Protein AF-A0AAV3NIG7-F1 (afdb_monomer)

Structure (mmCIF, N/CA/C/O backbone):
data_AF-A0AAV3NIG7-F1
#
_entry.id   AF-A0AAV3NIG7-F1
#
loop_
_atom_site.group_PDB
_atom_site.id
_atom_site.type_symbol
_atom_site.label_atom_id
_atom_site.label_alt_id
_atom_site.label_comp_id
_atom_site.label_asym_id
_atom_site.label_entity_id
_atom_site.label_seq_id
_atom_site.pdbx_PDB_ins_code
_atom_site.Cartn_x
_atom_site.Cartn_y
_atom_site.Cartn_z
_atom_site.occupancy
_atom_site.B_iso_or_equiv
_atom_site.auth_seq_id
_atom_site.auth_comp_id
_atom_site.auth_asym_id
_atom_site.auth_atom_id
_atom_site.pdbx_PDB_model_num
ATOM 1 N N . MET A 1 1 ? 5.391 0.335 3.411 1.00 78.56 1 MET A N 1
ATOM 2 C CA . MET A 1 1 ? 4.637 1.460 4.031 1.00 78.56 1 MET A CA 1
ATOM 3 C C . MET A 1 1 ? 3.373 0.903 4.688 1.00 78.56 1 MET A C 1
ATOM 5 O O . MET A 1 1 ? 2.935 -0.165 4.273 1.00 78.56 1 MET A O 1
ATOM 9 N N . ALA A 1 2 ? 2.786 1.570 5.689 1.00 78.69 2 ALA A N 1
ATOM 10 C CA . ALA A 1 2 ? 1.430 1.262 6.154 1.00 78.69 2 ALA A CA 1
ATOM 11 C C . ALA A 1 2 ? 0.526 2.506 6.143 1.00 78.69 2 ALA A C 1
ATOM 13 O O . ALA A 1 2 ? 0.946 3.600 6.513 1.00 78.69 2 ALA A O 1
ATOM 14 N N . LEU A 1 3 ? -0.720 2.303 5.738 1.00 84.44 3 LEU A N 1
ATOM 15 C CA . LEU A 1 3 ? -1.814 3.264 5.690 1.00 84.44 3 LEU A CA 1
ATOM 16 C C . LEU A 1 3 ? -2.900 2.797 6.660 1.00 84.44 3 LEU A C 1
ATOM 18 O O . LEU A 1 3 ? -3.219 1.615 6.688 1.00 84.44 3 LEU A O 1
ATOM 22 N N . TYR A 1 4 ? -3.484 3.689 7.447 1.00 82.50 4 TYR A N 1
ATOM 23 C CA . TYR A 1 4 ? -4.641 3.370 8.282 1.00 82.50 4 TYR A CA 1
ATOM 24 C C . TYR A 1 4 ? -5.870 4.053 7.701 1.00 82.50 4 TYR A C 1
ATOM 26 O O . TYR A 1 4 ? -5.829 5.259 7.483 1.00 82.50 4 TYR A O 1
ATOM 34 N N . LEU A 1 5 ? -6.935 3.292 7.457 1.00 81.19 5 LEU A N 1
ATOM 35 C CA . LEU A 1 5 ? -8.200 3.760 6.888 1.00 81.19 5 LEU A CA 1
ATOM 36 C C . LEU A 1 5 ? -9.322 3.563 7.902 1.00 81.19 5 LEU A C 1
ATOM 38 O O . LEU A 1 5 ? -9.495 2.451 8.400 1.00 81.19 5 LEU A O 1
ATOM 42 N N . ARG A 1 6 ? -10.121 4.589 8.188 1.00 81.06 6 ARG A N 1
ATOM 43 C CA . ARG A 1 6 ? -11.283 4.420 9.068 1.00 81.06 6 ARG A CA 1
ATOM 44 C C . ARG A 1 6 ? -12.396 3.613 8.392 1.00 81.06 6 ARG A C 1
ATOM 46 O O . ARG A 1 6 ? -12.872 3.974 7.318 1.00 81.06 6 ARG A O 1
ATOM 53 N N . THR A 1 7 ? -12.850 2.542 9.034 1.00 68.31 7 THR A N 1
ATOM 54 C CA . THR A 1 7 ? -13.960 1.705 8.573 1.00 68.31 7 THR A CA 1
ATOM 55 C C . THR A 1 7 ? -15.296 2.316 9.021 1.00 68.31 7 THR A C 1
ATOM 57 O O . THR A 1 7 ? -15.489 2.671 10.181 1.00 68.31 7 THR A O 1
ATOM 60 N N . GLY A 1 8 ? -16.229 2.508 8.080 1.00 57.59 8 GLY A N 1
ATOM 61 C CA . GLY A 1 8 ? -17.587 3.001 8.372 1.00 57.59 8 GLY A CA 1
ATOM 62 C C . GLY A 1 8 ? -17.781 4.527 8.420 1.00 57.59 8 GLY A C 1
ATOM 63 O O . GLY A 1 8 ? -18.841 4.989 8.843 1.00 57.59 8 GLY A O 1
ATOM 64 N N . GLY A 1 9 ? -16.805 5.330 7.982 1.00 46.62 9 GLY A N 1
ATOM 65 C CA . GLY A 1 9 ? -16.962 6.786 7.877 1.00 46.62 9 GLY A CA 1
ATOM 66 C C . GLY A 1 9 ? -17.765 7.213 6.641 1.00 46.62 9 GLY A C 1
ATOM 67 O O . GLY A 1 9 ? -17.430 6.832 5.523 1.00 46.62 9 GLY A O 1
ATOM 68 N N . LYS A 1 10 ? -18.792 8.059 6.813 1.00 39.62 10 LYS A N 1
ATOM 69 C CA . LYS A 1 10 ? -19.298 8.896 5.709 1.00 39.62 10 LYS A CA 1
ATOM 70 C C . LYS A 1 10 ? -18.158 9.818 5.266 1.00 39.62 10 LYS A C 1
ATOM 72 O O . LYS A 1 10 ? -17.536 10.431 6.133 1.00 39.62 10 LYS A O 1
ATOM 77 N N . VAL A 1 11 ? -17.908 9.934 3.958 1.00 41.44 11 VAL A N 1
ATOM 78 C CA . VAL A 1 11 ? -16.972 10.919 3.382 1.00 41.44 11 VAL A CA 1
ATOM 79 C C . VAL A 1 11 ? -17.424 12.308 3.839 1.00 41.44 11 VAL A C 1
ATOM 81 O O . VAL A 1 11 ? -18.422 12.843 3.360 1.00 41.44 11 VAL A O 1
ATOM 84 N N . GLY A 1 12 ? -16.772 12.840 4.868 1.00 40.59 12 GLY A N 1
ATOM 85 C CA . GLY A 1 12 ? -17.138 14.107 5.482 1.00 40.59 12 GLY A CA 1
ATOM 86 C C . GLY A 1 12 ? -16.403 15.240 4.789 1.00 40.59 12 GLY A C 1
ATOM 87 O O . GLY A 1 12 ? -15.179 15.296 4.848 1.00 40.59 12 GLY A O 1
ATOM 88 N N . SER A 1 13 ? -17.136 16.172 4.178 1.00 34.47 13 SER A N 1
ATOM 89 C CA . SER A 1 13 ? -16.576 17.434 3.694 1.00 34.47 13 SER A CA 1
ATOM 90 C C . SER A 1 13 ? -16.046 18.243 4.885 1.00 34.47 13 SER A C 1
ATOM 92 O O . SER A 1 13 ? -16.818 18.897 5.591 1.00 34.47 13 SER A O 1
ATOM 94 N N . LYS A 1 14 ? -14.742 18.207 5.153 1.00 36.12 14 LYS A N 1
ATOM 95 C CA . LYS A 1 14 ? -14.119 19.159 6.077 1.00 36.12 14 LYS A CA 1
ATOM 96 C C . LYS A 1 14 ? -12.976 19.881 5.382 1.00 36.12 14 LYS A C 1
ATOM 98 O O . LYS A 1 14 ? -11.889 19.349 5.215 1.00 36.12 14 LYS A O 1
ATOM 103 N N . SER A 1 15 ? -13.259 21.128 5.010 1.00 35.91 15 SER A N 1
ATOM 104 C CA . SER A 1 15 ? -12.257 22.142 4.696 1.00 35.91 15 SER A CA 1
ATOM 105 C C . SER A 1 15 ? -11.500 22.476 5.981 1.00 35.91 15 SER A C 1
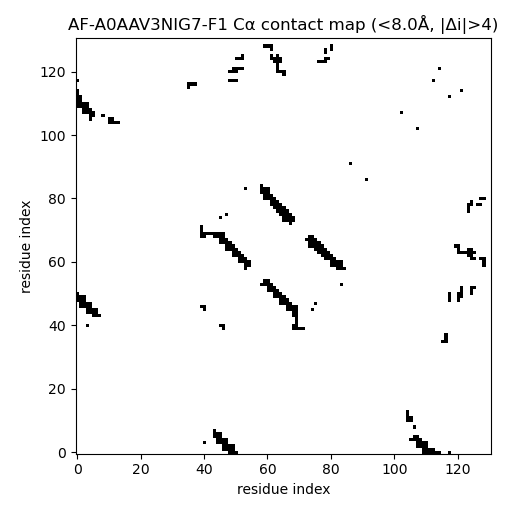ATOM 107 O O . SER A 1 15 ? -12.055 23.106 6.880 1.00 35.91 15 SER A O 1
ATOM 109 N N . GLY A 1 16 ? -10.255 22.022 6.085 1.00 32.62 16 GLY A N 1
ATOM 110 C CA . GLY A 1 16 ? -9.339 22.371 7.164 1.00 32.62 16 GLY A CA 1
ATOM 111 C C . GLY A 1 16 ? -7.962 22.668 6.588 1.00 32.62 16 GLY A C 1
ATOM 112 O O . GLY A 1 16 ? -7.398 21.850 5.864 1.00 32.62 16 GLY A O 1
ATOM 113 N N . THR A 1 17 ? -7.433 23.851 6.887 1.00 28.84 17 THR A N 1
ATOM 114 C CA . THR A 1 17 ? -6.069 24.257 6.542 1.00 28.84 17 THR A CA 1
ATOM 115 C C . THR A 1 17 ? -5.089 23.392 7.334 1.00 28.84 17 THR A C 1
ATOM 117 O O . THR A 1 17 ? -5.025 23.504 8.556 1.00 28.84 17 THR A O 1
ATOM 120 N N . LEU A 1 18 ? -4.346 22.511 6.659 1.00 34.28 18 LEU A N 1
ATOM 121 C CA . LEU A 1 18 ? -3.261 21.753 7.282 1.00 34.28 18 LEU A CA 1
ATOM 122 C C . LEU A 1 18 ? -1.967 22.571 7.194 1.00 34.28 18 LEU A C 1
ATOM 124 O O . LEU A 1 18 ? -1.551 22.953 6.099 1.00 34.28 18 LEU A O 1
ATOM 128 N N . GLY A 1 19 ? -1.339 22.832 8.340 1.00 25.83 19 GLY A N 1
ATOM 129 C CA . GLY A 1 19 ? 0.034 23.326 8.389 1.00 25.83 19 GLY A CA 1
ATOM 130 C C . GLY A 1 19 ? 0.987 22.313 7.752 1.00 25.83 19 GLY A C 1
ATOM 131 O O . GLY A 1 19 ? 0.800 21.104 7.905 1.00 25.83 19 GLY A O 1
ATOM 132 N N . LEU A 1 20 ? 1.989 22.810 7.021 1.00 25.02 20 LEU A N 1
ATOM 133 C CA . LEU A 1 20 ? 3.122 22.002 6.578 1.00 25.02 20 LEU A CA 1
ATOM 134 C C . LEU A 1 20 ? 3.761 21.339 7.805 1.00 25.02 20 LEU A C 1
ATOM 136 O O . LEU A 1 20 ? 4.189 22.033 8.723 1.00 25.02 20 LEU A O 1
ATOM 140 N N . VAL A 1 21 ? 3.832 20.010 7.809 1.00 33.72 21 VAL A N 1
ATOM 141 C CA . VAL A 1 21 ? 4.690 19.281 8.744 1.00 33.72 21 VAL A CA 1
ATOM 142 C C . VAL A 1 21 ? 6.086 19.270 8.131 1.00 33.72 21 VAL A C 1
ATOM 144 O O . VAL A 1 21 ? 6.285 18.708 7.052 1.00 33.72 21 VAL A O 1
ATOM 147 N N . ASP A 1 22 ? 7.024 19.942 8.792 1.00 28.34 22 ASP A N 1
ATOM 148 C CA . ASP A 1 22 ? 8.445 19.897 8.465 1.00 28.34 22 ASP A CA 1
ATOM 149 C C . ASP A 1 22 ? 8.962 18.465 8.694 1.00 28.34 22 ASP A C 1
ATOM 151 O O . ASP A 1 22 ? 8.802 17.882 9.766 1.00 28.34 22 ASP A O 1
ATOM 155 N N . LEU A 1 23 ? 9.536 17.858 7.654 1.00 36.75 23 LEU A N 1
ATOM 156 C CA . LEU A 1 23 ? 10.009 16.4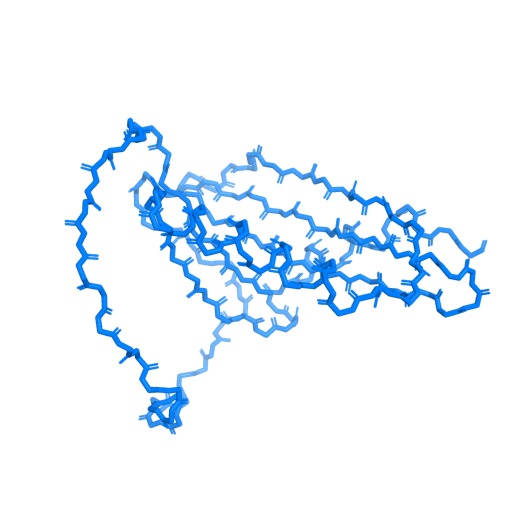69 7.666 1.00 36.75 23 LEU A CA 1
ATOM 157 C C . LEU A 1 23 ? 11.336 16.294 8.434 1.00 36.75 23 LEU A C 1
ATOM 159 O O . LEU A 1 23 ? 11.862 15.181 8.488 1.00 36.75 23 LEU A O 1
ATOM 163 N N . THR A 1 24 ? 11.881 17.357 9.034 1.00 31.02 24 THR A N 1
ATOM 164 C CA . THR A 1 24 ? 13.132 17.309 9.811 1.00 31.02 24 THR A CA 1
ATOM 165 C C . THR A 1 24 ? 12.974 16.817 11.258 1.00 31.02 24 THR A C 1
ATOM 167 O O . THR A 1 24 ? 13.955 16.357 11.842 1.00 31.02 24 THR A O 1
ATOM 170 N N . ASP A 1 25 ? 11.755 16.749 11.805 1.00 32.66 25 ASP A N 1
ATOM 171 C CA . ASP A 1 25 ? 11.504 16.253 13.175 1.00 32.66 25 ASP A CA 1
ATOM 172 C C . ASP A 1 25 ? 11.532 14.714 13.312 1.00 32.66 25 ASP A C 1
ATOM 174 O O . ASP A 1 25 ? 11.447 14.160 14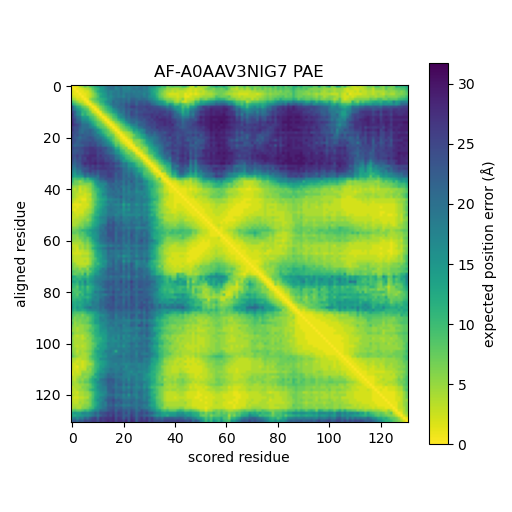.412 1.00 32.66 25 ASP A O 1
ATOM 178 N N . ALA A 1 26 ? 11.709 13.980 12.208 1.00 39.91 26 ALA A N 1
ATOM 179 C CA . ALA A 1 26 ? 11.703 12.514 12.198 1.00 39.91 26 ALA A CA 1
ATOM 180 C C . ALA A 1 26 ? 12.936 11.858 12.866 1.00 39.91 26 ALA A C 1
ATOM 182 O O . ALA A 1 26 ? 13.010 10.629 12.929 1.00 39.91 26 ALA A O 1
ATOM 183 N N . GLN A 1 27 ? 13.907 12.634 13.364 1.00 33.47 27 GLN A N 1
ATOM 184 C CA . GLN A 1 27 ? 15.173 12.113 13.905 1.00 33.47 27 GLN A CA 1
ATOM 185 C C . GLN A 1 27 ? 15.290 12.103 15.441 1.00 33.47 27 GLN A C 1
ATOM 187 O O . GLN A 1 27 ? 16.281 11.581 15.951 1.00 33.47 27 GLN A O 1
ATOM 192 N N . ALA A 1 28 ? 14.303 12.59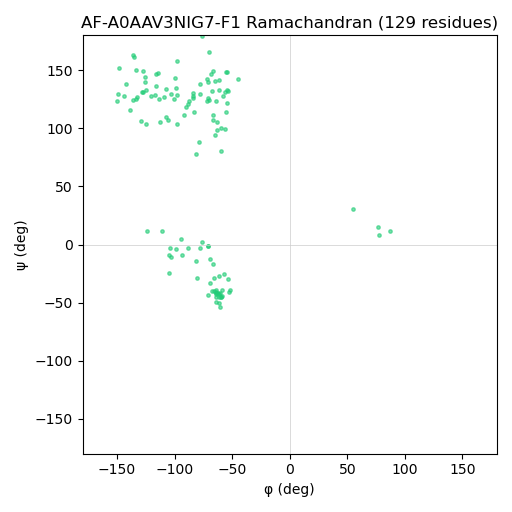6 16.198 1.00 33.81 28 ALA A N 1
ATOM 193 C CA . ALA A 1 28 ? 14.426 12.742 17.660 1.00 33.81 28 ALA A CA 1
ATOM 194 C C . ALA A 1 28 ? 13.546 11.804 18.511 1.00 33.81 28 ALA A C 1
ATOM 196 O O . ALA A 1 28 ? 13.463 11.979 19.727 1.00 33.81 28 ALA A O 1
ATOM 197 N N . VAL A 1 29 ? 12.912 10.783 17.929 1.00 41.62 29 VAL A N 1
ATOM 198 C CA . VAL A 1 29 ? 12.201 9.769 18.725 1.00 41.62 29 VAL A CA 1
ATOM 199 C C . VAL A 1 29 ? 13.173 8.632 19.021 1.00 41.62 29 VAL A C 1
ATOM 201 O O . VAL A 1 29 ? 13.615 7.931 18.110 1.00 41.62 29 VAL A O 1
ATOM 204 N N . GLY A 1 30 ? 13.554 8.496 20.296 1.00 35.56 30 GLY A N 1
ATOM 205 C CA . GLY A 1 30 ? 14.465 7.461 20.780 1.00 35.56 30 GLY A CA 1
ATOM 206 C C . GLY A 1 30 ? 14.126 6.090 20.196 1.00 35.56 30 GLY A C 1
ATOM 207 O O . GLY A 1 30 ? 12.956 5.773 19.996 1.00 35.56 30 GLY A O 1
ATOM 208 N N . ARG A 1 31 ? 15.161 5.296 19.889 1.00 38.09 31 ARG A N 1
ATOM 209 C CA . ARG A 1 31 ? 15.046 3.938 19.337 1.00 38.09 31 ARG A CA 1
ATOM 210 C C . ARG A 1 31 ? 14.261 3.033 20.294 1.00 38.09 31 ARG A C 1
ATOM 212 O O . ARG A 1 31 ? 14.845 2.234 21.021 1.00 38.09 31 ARG A O 1
ATOM 219 N N . GLU A 1 32 ? 12.936 3.119 20.271 1.00 40.75 32 GLU A N 1
ATOM 220 C CA . GLU A 1 32 ? 12.103 1.982 20.615 1.00 40.75 32 GLU A CA 1
ATOM 221 C C . GLU A 1 32 ? 12.489 0.863 19.654 1.00 40.75 32 GLU A C 1
ATOM 223 O O . GLU A 1 32 ? 12.526 1.042 18.433 1.00 40.75 32 GLU A O 1
ATOM 228 N N . VAL A 1 33 ? 12.806 -0.303 20.210 1.00 41.97 33 VAL A N 1
ATOM 229 C CA . VAL A 1 33 ? 12.906 -1.532 19.433 1.00 41.97 33 VAL A CA 1
ATOM 230 C C . VAL A 1 33 ? 11.531 -1.743 18.807 1.00 41.97 33 VAL A C 1
ATOM 232 O O . VAL A 1 33 ? 10.585 -2.161 19.477 1.00 41.97 33 VAL A O 1
ATOM 235 N N . ILE A 1 34 ? 11.394 -1.387 17.529 1.00 48.81 34 ILE A N 1
ATOM 236 C CA . ILE A 1 34 ? 10.172 -1.604 16.763 1.00 48.81 34 ILE A CA 1
ATOM 237 C C . ILE A 1 34 ? 10.006 -3.119 16.665 1.00 48.81 34 ILE A C 1
ATOM 239 O O . ILE A 1 34 ? 10.593 -3.758 15.798 1.00 48.81 34 ILE A O 1
ATOM 243 N N . ASN A 1 35 ? 9.241 -3.710 17.587 1.00 49.25 35 ASN A N 1
ATOM 244 C CA . ASN A 1 35 ? 8.826 -5.102 17.474 1.00 49.25 35 ASN A CA 1
ATOM 245 C C . ASN A 1 35 ? 8.133 -5.251 16.114 1.00 49.25 35 ASN A C 1
ATOM 247 O O . ASN A 1 35 ? 7.092 -4.637 15.875 1.00 49.25 35 ASN A O 1
ATOM 251 N N . HIS A 1 36 ? 8.754 -6.026 15.225 1.00 55.66 36 HIS A N 1
ATOM 252 C CA . HIS A 1 36 ? 8.370 -6.139 13.824 1.00 55.66 36 HIS A CA 1
ATOM 253 C C . HIS A 1 36 ? 7.053 -6.892 13.599 1.00 55.66 36 HIS A C 1
ATOM 255 O O . HIS A 1 36 ? 6.612 -7.025 12.458 1.00 55.66 36 HIS A O 1
ATOM 261 N N . GLN A 1 37 ? 6.431 -7.377 14.673 1.00 65.38 37 GLN A N 1
ATOM 262 C CA . GLN A 1 37 ? 5.130 -8.023 14.647 1.00 65.38 37 GLN A CA 1
ATOM 263 C C . GLN A 1 37 ? 4.017 -7.025 14.315 1.00 65.38 37 GLN A C 1
ATOM 265 O O . GLN A 1 37 ? 4.051 -5.847 14.682 1.00 65.38 37 GLN A O 1
ATOM 270 N N . TRP A 1 38 ? 2.995 -7.517 13.615 1.00 72.19 38 TRP A N 1
ATOM 271 C CA . TRP A 1 38 ? 1.789 -6.742 13.360 1.00 72.19 38 TRP A CA 1
ATOM 272 C C . TRP A 1 38 ? 1.201 -6.232 14.683 1.00 72.19 38 TRP A C 1
ATOM 274 O O . TRP A 1 38 ? 1.048 -6.987 15.641 1.00 72.19 38 TRP A O 1
ATOM 284 N N . ARG A 1 39 ? 0.857 -4.942 14.716 1.00 75.31 39 ARG A N 1
ATOM 285 C CA . ARG A 1 39 ? 0.118 -4.317 15.814 1.00 75.31 39 ARG A CA 1
ATOM 286 C C . ARG A 1 39 ? -1.296 -4.019 15.344 1.00 75.31 39 ARG A C 1
ATOM 288 O O . ARG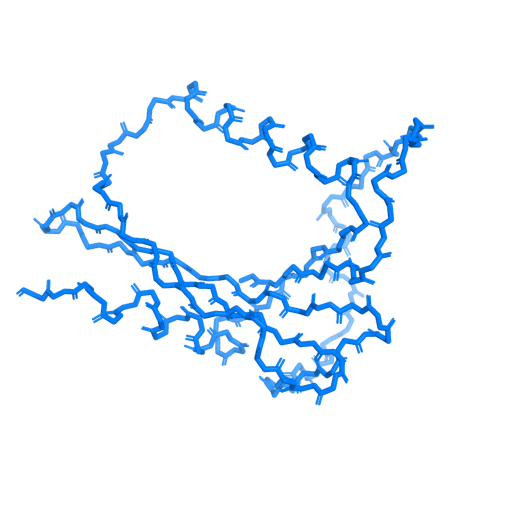 A 1 39 ? -1.476 -3.469 14.253 1.00 75.31 39 ARG A O 1
ATOM 295 N N . LYS A 1 40 ? -2.260 -4.374 16.190 1.00 83.75 40 LYS A N 1
ATOM 296 C CA . LYS A 1 40 ? -3.680 -4.093 15.994 1.00 83.75 40 LYS A CA 1
ATOM 297 C C . LYS A 1 40 ? -3.909 -2.582 15.815 1.00 83.75 40 LYS A C 1
ATOM 299 O O . LYS A 1 40 ? -3.362 -1.816 16.610 1.00 83.75 40 LYS A O 1
ATOM 304 N N . PRO A 1 41 ? -4.665 -2.148 14.787 1.00 86.00 41 PRO A N 1
ATOM 305 C CA . PRO A 1 41 ? -5.043 -0.745 14.637 1.00 86.00 41 PRO A CA 1
ATOM 306 C C . PRO A 1 41 ? -6.051 -0.311 15.714 1.00 86.00 41 PRO A C 1
ATOM 308 O O . PRO A 1 41 ? -6.658 -1.141 16.392 1.00 86.00 41 PRO A O 1
ATOM 311 N N . GLU A 1 42 ? -6.233 1.003 15.860 1.00 87.75 42 GLU A N 1
ATOM 312 C CA . GLU A 1 42 ? -7.317 1.575 16.670 1.00 87.75 42 GLU A CA 1
ATOM 313 C C . GLU A 1 42 ? -8.680 1.020 16.227 1.00 87.75 42 GLU A C 1
ATOM 315 O O . GLU A 1 42 ? -8.889 0.730 15.048 1.00 87.75 42 GLU A O 1
ATOM 320 N N . THR A 1 43 ? -9.620 0.890 17.167 1.00 88.00 43 THR A N 1
ATOM 321 C CA . THR A 1 43 ? -10.973 0.407 16.865 1.00 88.00 43 THR A CA 1
ATOM 322 C C . THR A 1 43 ? -11.614 1.230 15.751 1.00 88.00 43 THR A C 1
ATOM 324 O O . THR A 1 43 ? -11.607 2.463 15.797 1.00 88.00 43 THR A O 1
ATOM 327 N N . GLY A 1 44 ? -12.186 0.548 14.758 1.00 85.19 44 GLY A N 1
ATOM 328 C CA . GLY A 1 44 ? -12.764 1.199 13.581 1.00 85.19 44 GLY A CA 1
ATOM 329 C C . GLY A 1 44 ? -11.737 1.690 12.557 1.00 85.19 44 GLY A C 1
ATOM 330 O O . GLY A 1 44 ? -12.091 2.486 11.693 1.00 85.19 44 GLY A O 1
ATOM 331 N N . TYR A 1 45 ? -10.481 1.243 12.627 1.00 84.69 45 TYR A N 1
ATOM 332 C CA . TYR A 1 45 ? -9.493 1.428 11.565 1.00 84.69 45 TYR A CA 1
ATOM 333 C C . TYR A 1 45 ? -9.054 0.091 10.971 1.00 84.69 45 TYR A C 1
ATOM 335 O O . TYR A 1 45 ? -8.908 -0.917 11.657 1.00 84.69 45 TYR A O 1
ATOM 343 N N . MET A 1 46 ? -8.764 0.114 9.677 1.00 86.94 46 MET A N 1
ATOM 344 C CA . MET A 1 46 ? -8.060 -0.932 8.956 1.00 86.94 46 MET A CA 1
ATOM 345 C C . MET A 1 46 ? -6.619 -0.495 8.720 1.00 86.94 46 MET A C 1
ATOM 347 O O . MET A 1 46 ? -6.379 0.593 8.202 1.00 86.94 46 MET A O 1
ATOM 351 N N . LYS A 1 47 ? -5.660 -1.355 9.060 1.00 90.00 47 LYS A N 1
ATOM 352 C CA . LYS A 1 47 ? -4.256 -1.188 8.686 1.00 90.00 47 LYS A CA 1
ATOM 353 C C . LYS A 1 47 ? -4.016 -1.833 7.326 1.00 90.00 47 LYS A C 1
ATOM 355 O O . LYS A 1 47 ? -4.205 -3.035 7.176 1.00 90.00 47 LYS A O 1
ATOM 360 N N . VAL A 1 48 ? -3.560 -1.044 6.368 1.00 89.06 48 VAL A N 1
ATOM 361 C CA . VAL A 1 48 ? -3.249 -1.427 4.994 1.00 89.06 48 VAL A CA 1
ATOM 362 C C . VAL A 1 48 ? -1.746 -1.307 4.773 1.00 89.06 48 VAL A C 1
ATOM 364 O O . VAL A 1 48 ? -1.185 -0.220 4.683 1.00 89.06 48 VAL A O 1
ATOM 367 N N . ASN A 1 49 ? -1.075 -2.444 4.721 1.00 90.19 49 ASN A N 1
ATOM 368 C CA . ASN A 1 49 ? 0.333 -2.566 4.384 1.00 90.19 49 ASN A CA 1
ATOM 369 C C . ASN A 1 49 ? 0.490 -2.594 2.857 1.00 90.19 49 ASN A C 1
ATOM 371 O O . ASN A 1 49 ? -0.212 -3.350 2.191 1.00 90.19 49 ASN A O 1
ATOM 375 N N . ILE A 1 50 ? 1.392 -1.771 2.318 1.00 88.69 50 ILE A N 1
ATOM 376 C CA . ILE A 1 50 ? 1.632 -1.634 0.873 1.00 88.69 50 ILE A CA 1
ATOM 377 C C . ILE A 1 50 ? 3.129 -1.818 0.609 1.00 88.69 50 ILE A C 1
ATOM 379 O O . ILE A 1 50 ? 3.954 -1.205 1.308 1.00 88.69 50 ILE A O 1
ATOM 383 N N . ASP A 1 51 ? 3.475 -2.661 -0.363 1.00 90.06 51 ASP A N 1
ATOM 384 C CA . ASP A 1 51 ? 4.820 -2.779 -0.941 1.00 90.06 51 ASP A CA 1
ATOM 385 C C . ASP A 1 51 ? 4.744 -2.857 -2.468 1.00 90.06 51 ASP A C 1
ATOM 387 O O . ASP A 1 51 ? 3.688 -3.157 -3.022 1.00 90.06 51 ASP A O 1
ATOM 391 N N . ALA A 1 52 ? 5.858 -2.586 -3.142 1.00 87.31 52 ALA A N 1
ATOM 392 C CA . ALA A 1 52 ? 5.966 -2.736 -4.586 1.00 87.31 52 ALA A CA 1
ATOM 393 C C . ALA A 1 52 ? 7.257 -3.469 -4.964 1.00 87.31 52 ALA A C 1
ATOM 395 O O . ALA A 1 52 ? 8.278 -3.359 -4.275 1.00 87.31 52 ALA A O 1
ATOM 396 N N . ALA A 1 53 ? 7.202 -4.194 -6.074 1.00 87.12 53 ALA A N 1
ATOM 397 C CA . ALA A 1 53 ? 8.322 -4.900 -6.675 1.00 87.12 53 ALA A CA 1
ATOM 398 C C . ALA A 1 53 ? 8.452 -4.508 -8.153 1.00 87.12 53 ALA A C 1
ATOM 400 O O . ALA A 1 53 ? 7.463 -4.176 -8.805 1.00 87.12 53 ALA A O 1
ATOM 401 N N . PHE A 1 54 ? 9.679 -4.527 -8.677 1.00 87.06 54 PHE A N 1
ATOM 402 C CA . PHE A 1 54 ? 9.981 -4.186 -10.068 1.00 87.06 54 PHE A CA 1
ATOM 403 C C . PHE A 1 54 ? 11.117 -5.064 -10.605 1.00 87.06 54 PHE A C 1
ATOM 405 O O . PHE A 1 54 ? 12.190 -5.127 -9.999 1.00 87.06 54 PHE A O 1
ATOM 412 N N . TYR A 1 55 ? 10.887 -5.699 -11.754 1.00 84.75 55 TYR A N 1
ATOM 413 C CA . TYR A 1 55 ? 11.855 -6.500 -12.498 1.00 84.75 55 TYR A CA 1
ATOM 414 C C . TYR A 1 55 ? 12.283 -5.753 -13.755 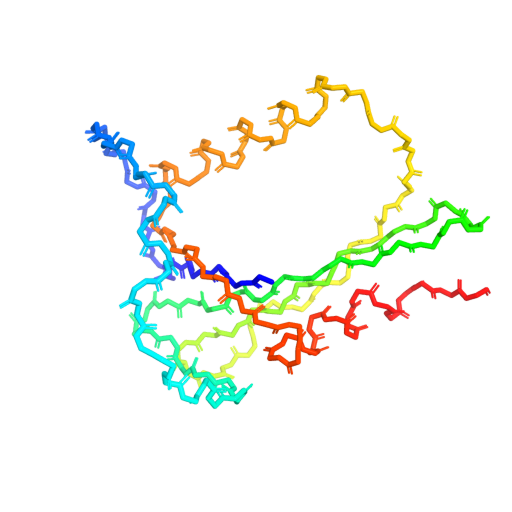1.00 84.75 55 TYR A C 1
ATOM 416 O O . TYR A 1 55 ? 11.546 -5.609 -14.727 1.00 84.75 55 TYR A O 1
ATOM 424 N N . LYS A 1 56 ? 13.535 -5.295 -13.751 1.00 82.31 56 LYS A N 1
ATOM 425 C CA . LYS A 1 56 ? 14.098 -4.501 -14.848 1.00 82.31 56 LYS A CA 1
ATOM 426 C C . LYS A 1 56 ? 14.219 -5.280 -16.164 1.00 82.31 56 LYS A C 1
ATOM 428 O O . LYS A 1 56 ? 14.202 -4.675 -17.227 1.00 82.31 56 LYS A O 1
ATOM 433 N N . THR A 1 57 ? 14.397 -6.596 -16.099 1.00 82.81 57 THR A N 1
ATOM 434 C CA . THR A 1 57 ? 14.602 -7.460 -17.273 1.00 82.81 57 THR A CA 1
ATOM 435 C C . THR A 1 57 ? 13.335 -7.606 -18.105 1.00 82.81 57 THR A C 1
ATOM 437 O O . THR A 1 57 ? 13.394 -7.512 -19.326 1.00 82.81 57 THR A O 1
ATOM 440 N N . THR A 1 58 ? 12.200 -7.799 -17.440 1.00 81.25 58 THR A N 1
ATOM 441 C CA . THR A 1 58 ? 10.878 -7.968 -18.057 1.00 81.25 58 THR A CA 1
ATOM 442 C C . THR A 1 58 ? 10.106 -6.653 -18.165 1.00 81.25 58 THR A C 1
ATOM 444 O O . THR A 1 58 ? 9.077 -6.600 -18.830 1.00 81.25 58 THR A O 1
ATOM 447 N N . MET A 1 59 ? 10.612 -5.584 -17.536 1.00 84.31 59 MET A N 1
ATOM 448 C CA . MET A 1 59 ? 9.904 -4.311 -17.353 1.00 84.31 59 MET A CA 1
ATOM 449 C C . MET A 1 59 ? 8.540 -4.498 -16.667 1.00 84.31 59 MET A C 1
ATOM 451 O O . MET A 1 59 ? 7.600 -3.734 -16.883 1.00 84.31 59 MET A O 1
ATOM 455 N N . SER A 1 60 ? 8.441 -5.510 -15.807 1.00 81.50 60 SER A N 1
ATOM 456 C CA . SER A 1 60 ? 7.238 -5.816 -15.036 1.00 81.50 60 SER A CA 1
ATOM 457 C C . SER A 1 60 ? 7.356 -5.273 -13.621 1.00 81.50 60 SER A C 1
ATOM 459 O O . SER A 1 60 ? 8.429 -5.291 -13.012 1.00 81.50 60 SER A O 1
ATOM 461 N N . GLY A 1 61 ? 6.249 -4.790 -13.079 1.00 85.06 61 GLY A N 1
ATOM 462 C CA . GLY A 1 61 ? 6.136 -4.429 -11.678 1.00 85.06 61 GLY A CA 1
ATOM 463 C C . GLY A 1 61 ? 4.831 -4.924 -11.097 1.00 85.06 61 GLY A C 1
ATOM 464 O O . GLY A 1 61 ? 3.888 -5.247 -11.815 1.00 85.06 61 GLY A O 1
ATOM 465 N N . ALA A 1 62 ? 4.783 -4.968 -9.775 1.00 85.75 62 ALA A N 1
ATOM 466 C CA . ALA A 1 62 ? 3.561 -5.279 -9.068 1.00 85.75 62 ALA A CA 1
ATOM 467 C C . ALA A 1 62 ? 3.504 -4.565 -7.719 1.00 85.75 62 ALA A C 1
ATOM 469 O O . ALA A 1 62 ? 4.530 -4.258 -7.104 1.00 85.75 62 ALA A O 1
ATOM 470 N N . ILE A 1 63 ? 2.285 -4.289 -7.261 1.00 86.25 63 ILE A N 1
ATOM 471 C CA . ILE A 1 63 ? 1.997 -3.702 -5.951 1.00 86.25 63 ILE A CA 1
ATOM 472 C C . ILE A 1 63 ? 1.262 -4.740 -5.113 1.00 86.25 63 ILE A C 1
ATOM 474 O O . ILE A 1 63 ? 0.214 -5.234 -5.516 1.00 86.25 63 ILE A O 1
ATOM 478 N N . GLY A 1 64 ? 1.783 -5.033 -3.927 1.00 86.38 64 GLY A N 1
ATOM 479 C CA . GLY A 1 64 ? 1.143 -5.9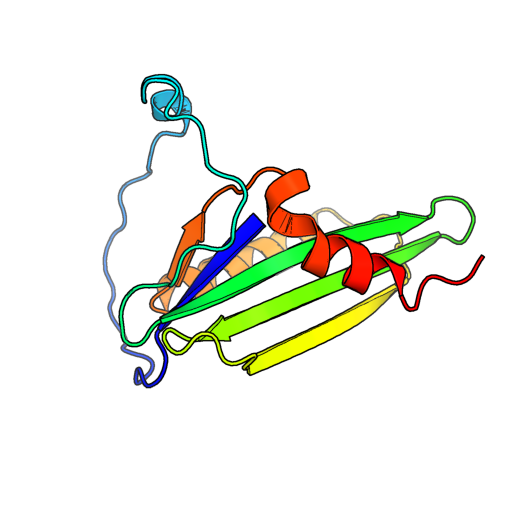04 -2.952 1.00 86.38 64 GLY A CA 1
ATOM 480 C C . GLY A 1 64 ? 0.452 -5.096 -1.862 1.00 86.38 64 GLY A C 1
ATOM 481 O O . GLY A 1 64 ? 1.079 -4.266 -1.195 1.00 86.38 64 GLY A O 1
ATOM 482 N N . VAL A 1 65 ? -0.841 -5.355 -1.657 1.00 86.69 65 VAL A N 1
ATOM 483 C CA . VAL A 1 65 ? -1.666 -4.684 -0.641 1.00 86.69 65 VAL A CA 1
ATOM 484 C C . VAL A 1 65 ? -2.234 -5.702 0.343 1.00 86.69 65 VAL A C 1
ATOM 486 O O . VAL A 1 65 ? -2.874 -6.671 -0.057 1.00 86.69 65 VAL A O 1
ATOM 489 N N . VAL A 1 66 ? -2.039 -5.459 1.642 1.00 86.38 66 VAL A N 1
ATOM 490 C CA . VAL A 1 66 ? -2.535 -6.313 2.734 1.00 86.38 66 VAL A CA 1
ATOM 491 C C . VAL A 1 66 ? -3.279 -5.464 3.760 1.00 86.38 66 VAL A C 1
ATOM 493 O O . VAL A 1 66 ? -2.667 -4.750 4.552 1.00 86.38 66 VAL A O 1
ATOM 496 N N . GLY A 1 67 ? -4.604 -5.564 3.775 1.00 86.94 67 GLY A N 1
ATOM 497 C CA . GLY A 1 67 ? -5.490 -4.900 4.727 1.00 86.94 67 GLY A CA 1
ATOM 498 C C . GLY A 1 67 ? -5.911 -5.823 5.868 1.00 86.94 67 GLY A C 1
ATOM 499 O O . GLY A 1 67 ? -6.420 -6.918 5.619 1.00 86.94 67 GLY A O 1
ATOM 500 N N . ARG A 1 68 ? -5.752 -5.377 7.118 1.00 86.88 68 ARG A N 1
ATOM 501 C CA . ARG A 1 68 ? -6.267 -6.050 8.322 1.00 86.88 68 ARG A CA 1
ATOM 502 C C . ARG A 1 68 ? -7.057 -5.076 9.183 1.00 86.88 68 ARG A C 1
ATOM 504 O O . ARG A 1 68 ? -6.571 -3.978 9.459 1.00 86.88 68 ARG A O 1
ATOM 511 N N . ASP A 1 69 ? -8.253 -5.469 9.596 1.00 83.81 69 ASP A N 1
ATOM 512 C CA . ASP A 1 69 ? -9.079 -4.671 10.502 1.00 83.81 69 ASP A CA 1
ATOM 513 C C . ASP A 1 69 ? -8.592 -4.745 11.963 1.00 83.81 69 ASP A C 1
ATOM 515 O O . ASP A 1 69 ? -7.611 -5.420 12.303 1.00 83.81 69 ASP A O 1
ATOM 519 N N . ASP A 1 70 ? -9.282 -4.029 12.844 1.00 82.88 70 ASP A N 1
ATOM 520 C CA . ASP A 1 70 ? -9.050 -4.016 14.286 1.00 82.88 70 ASP A CA 1
ATOM 521 C C . ASP A 1 70 ? -9.436 -5.332 14.980 1.00 82.88 70 ASP A C 1
ATOM 523 O O . ASP A 1 70 ? -9.030 -5.574 16.117 1.00 82.88 70 ASP A O 1
ATOM 527 N N . CYS A 1 71 ? -10.144 -6.237 14.311 1.00 80.62 71 CYS A N 1
ATOM 528 C CA . CYS A 1 71 ? -10.361 -7.607 14.779 1.00 80.62 71 CYS A CA 1
ATOM 529 C C . CYS A 1 71 ? -9.246 -8.567 14.325 1.00 80.62 71 CYS A C 1
ATOM 531 O O . CYS A 1 71 ? -9.251 -9.736 14.710 1.00 80.62 71 CYS A O 1
ATOM 533 N N . GLY A 1 72 ? -8.277 -8.089 13.536 1.00 75.69 72 GLY A N 1
ATOM 534 C CA . GLY A 1 72 ? -7.222 -8.910 12.941 1.00 75.69 72 GLY A CA 1
ATOM 535 C C . GLY A 1 72 ? -7.685 -9.720 11.727 1.00 75.69 72 GLY A C 1
ATOM 536 O O . GLY A 1 72 ? -6.919 -10.544 11.221 1.00 75.69 72 GLY A O 1
ATOM 537 N N . LYS A 1 73 ? -8.908 -9.493 11.237 1.00 78.69 73 LYS A N 1
ATOM 538 C CA . LYS A 1 73 ? -9.437 -10.136 10.037 1.00 78.69 73 LYS A CA 1
ATOM 539 C C . LYS A 1 73 ? -8.855 -9.456 8.802 1.00 78.69 73 LYS A C 1
ATOM 541 O O . LYS A 1 73 ? -8.752 -8.231 8.725 1.00 78.69 73 LYS A O 1
ATOM 546 N N . PHE A 1 74 ? -8.479 -10.260 7.813 1.00 74.56 74 PHE A N 1
ATOM 547 C CA . PHE A 1 74 ? -8.057 -9.744 6.518 1.00 74.56 74 PHE A CA 1
ATOM 548 C C . PHE A 1 74 ? -9.259 -9.162 5.775 1.00 74.56 74 PHE A C 1
ATOM 550 O O . PHE A 1 74 ? -10.270 -9.840 5.589 1.00 74.56 74 PHE A O 1
ATOM 557 N N . GLY A 1 75 ? -9.141 -7.898 5.379 1.00 62.88 75 GLY A N 1
ATOM 558 C CA . GLY A 1 75 ? -10.151 -7.193 4.591 1.00 62.88 75 GLY A CA 1
ATOM 559 C C . GLY A 1 75 ? -9.761 -7.024 3.125 1.00 62.88 75 GLY A C 1
ATOM 560 O O . GLY A 1 75 ? -10.643 -6.883 2.287 1.00 62.88 75 GLY A O 1
ATOM 561 N N . VAL A 1 76 ? -8.459 -7.039 2.813 1.00 61.97 76 VAL A N 1
ATOM 562 C CA . VAL A 1 76 ? -7.928 -6.829 1.458 1.00 61.97 76 VAL A CA 1
ATOM 563 C C . VAL A 1 76 ? -6.632 -7.625 1.296 1.00 61.97 76 VAL A C 1
ATOM 565 O O . VAL A 1 76 ? -5.736 -7.513 2.133 1.00 61.97 76 VAL A O 1
ATOM 568 N N . LEU A 1 77 ? -6.526 -8.404 0.224 1.00 66.31 77 LEU A N 1
ATOM 569 C CA . LEU A 1 77 ? -5.277 -8.986 -0.260 1.00 66.31 77 LEU A CA 1
ATOM 570 C C . LEU A 1 77 ? -5.300 -8.869 -1.782 1.00 66.31 77 LEU A C 1
ATOM 572 O O . LEU A 1 77 ? -6.207 -9.422 -2.402 1.00 66.31 77 LEU A O 1
ATOM 576 N N . PHE A 1 78 ? -4.388 -8.103 -2.373 1.00 70.44 78 PHE A N 1
ATOM 577 C CA . PHE A 1 78 ? -4.400 -7.892 -3.820 1.00 70.44 78 PHE A CA 1
ATOM 578 C C . PHE A 1 78 ? -2.987 -7.652 -4.364 1.00 70.44 78 PHE A C 1
ATOM 580 O O . PHE A 1 78 ? -2.323 -6.725 -3.881 1.00 70.44 78 PHE A O 1
ATOM 587 N N . PRO A 1 79 ? -2.534 -8.458 -5.341 1.00 70.75 79 PRO A N 1
ATOM 588 C CA . PRO A 1 79 ? -1.459 -8.091 -6.246 1.00 70.75 79 PRO A CA 1
ATOM 589 C C . PRO A 1 79 ? -2.030 -7.262 -7.407 1.00 70.75 79 PRO A C 1
ATOM 591 O O . PRO A 1 79 ? -2.975 -7.673 -8.075 1.00 70.75 79 PRO A O 1
ATOM 594 N N . LEU A 1 80 ? -1.477 -6.073 -7.641 1.00 73.31 80 LEU A N 1
ATOM 595 C CA . LEU A 1 80 ? -1.734 -5.298 -8.855 1.00 73.31 80 LEU A CA 1
ATOM 596 C C . LEU A 1 80 ? -0.502 -5.379 -9.745 1.00 73.31 80 LEU A C 1
ATOM 598 O O . LEU A 1 80 ? 0.491 -4.725 -9.439 1.00 73.31 80 LEU A O 1
ATOM 602 N N . GLU A 1 81 ? -0.576 -6.135 -10.835 1.00 71.88 81 GLU A N 1
ATOM 603 C CA . GLU A 1 81 ? 0.449 -6.110 -11.877 1.00 71.88 81 GLU A CA 1
ATOM 604 C C . GLU A 1 81 ? 0.386 -4.811 -12.681 1.00 71.88 81 GLU A C 1
ATOM 606 O O . GLU A 1 81 ? -0.687 -4.285 -12.994 1.00 71.88 81 GLU A O 1
ATOM 611 N N . CYS A 1 82 ? 1.551 -4.298 -13.053 1.00 64.94 82 CYS A N 1
ATOM 612 C CA . CYS A 1 82 ? 1.675 -3.184 -13.970 1.00 64.94 82 CYS A CA 1
ATOM 613 C C . CYS A 1 82 ? 2.873 -3.383 -14.899 1.00 64.94 82 CYS A C 1
ATOM 615 O O . CYS A 1 82 ? 3.962 -3.782 -14.487 1.00 64.94 82 CYS A O 1
ATOM 617 N N . HIS A 1 83 ? 2.684 -3.059 -16.177 1.00 69.56 83 HIS A N 1
ATOM 618 C CA . HIS A 1 83 ? 3.821 -2.843 -17.058 1.00 69.56 83 HIS A CA 1
ATOM 619 C C . HIS A 1 83 ? 4.478 -1.522 -16.659 1.00 69.56 83 HIS A C 1
ATOM 621 O O . HIS A 1 83 ? 3.812 -0.481 -16.585 1.00 69.56 83 HIS A O 1
ATOM 627 N N . ILE A 1 84 ? 5.765 -1.571 -16.336 1.00 70.12 84 ILE A N 1
ATOM 628 C CA . ILE A 1 84 ? 6.493 -0.407 -15.848 1.00 70.12 84 ILE A CA 1
ATOM 629 C C . ILE A 1 84 ? 7.243 0.181 -17.029 1.00 70.12 84 ILE A C 1
ATOM 631 O O . ILE A 1 84 ? 8.300 -0.294 -17.431 1.00 70.12 84 ILE A O 1
ATOM 635 N N . GLU A 1 85 ? 6.704 1.273 -17.543 1.00 70.00 85 GLU A N 1
ATOM 636 C CA . GLU A 1 85 ? 7.432 2.174 -18.423 1.00 70.00 85 GLU A CA 1
ATOM 637 C C . GLU A 1 8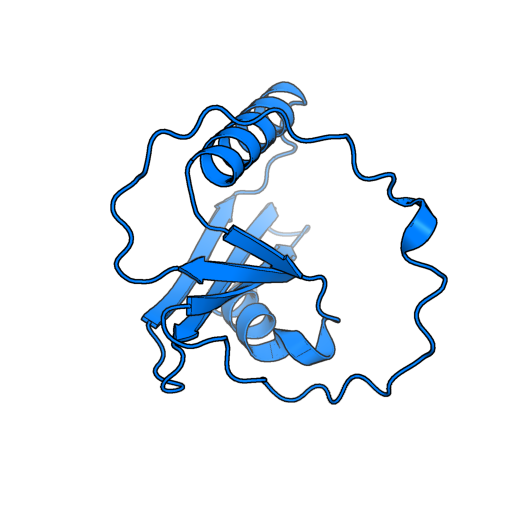5 ? 7.970 3.348 -17.609 1.00 70.00 85 GLU A C 1
ATOM 639 O O . GLU A 1 85 ? 7.466 3.664 -16.527 1.00 70.00 85 GLU A O 1
ATOM 644 N N . GLN A 1 86 ? 9.009 4.012 -18.117 1.00 68.25 86 GLN A N 1
ATOM 645 C CA . GLN A 1 86 ? 9.467 5.255 -17.515 1.00 68.25 86 GLN A CA 1
ATOM 646 C C . GLN A 1 86 ? 8.344 6.290 -17.628 1.00 68.25 86 GLN A C 1
ATOM 648 O O . GLN A 1 86 ? 8.063 6.804 -18.707 1.00 68.25 86 GLN A O 1
ATOM 653 N N . LYS A 1 87 ? 7.690 6.561 -16.500 1.00 68.00 87 LYS A N 1
ATOM 654 C CA . LYS A 1 87 ? 6.549 7.468 -16.432 1.00 68.00 87 LYS A CA 1
ATOM 655 C C . LYS A 1 87 ? 6.987 8.913 -16.631 1.00 68.00 87 LYS A C 1
ATOM 657 O O . LYS A 1 87 ? 8.026 9.335 -16.110 1.00 68.00 87 LYS A O 1
ATOM 662 N N . ALA A 1 88 ? 6.190 9.668 -17.379 1.00 73.38 88 ALA A N 1
ATOM 663 C CA . ALA A 1 88 ? 6.437 11.088 -17.570 1.00 73.38 88 ALA A CA 1
ATOM 664 C C . ALA A 1 88 ? 6.235 11.835 -16.231 1.00 73.38 88 ALA A C 1
ATOM 666 O O . ALA A 1 88 ? 5.412 11.419 -15.409 1.00 73.38 88 ALA A O 1
ATOM 667 N N . PRO A 1 89 ? 6.950 12.949 -15.973 1.00 79.44 89 PRO A N 1
ATOM 668 C CA . PRO A 1 89 ? 6.794 13.725 -14.737 1.00 79.44 89 PRO A CA 1
ATOM 669 C C . PRO A 1 89 ? 5.344 14.145 -14.439 1.00 79.44 89 PRO A C 1
ATOM 671 O O . PRO A 1 89 ? 4.956 14.255 -13.277 1.00 79.44 89 PRO A O 1
ATOM 674 N N . GLU A 1 90 ? 4.532 14.339 -15.480 1.00 80.69 90 GLU A N 1
ATOM 675 C CA . GLU A 1 90 ? 3.096 14.624 -15.386 1.00 80.69 90 GLU A CA 1
ATOM 676 C C . GLU A 1 90 ? 2.279 13.481 -14.767 1.00 80.69 90 GLU A C 1
ATOM 678 O O . GLU A 1 90 ? 1.401 13.738 -13.949 1.00 80.69 90 GLU A O 1
ATOM 683 N N . GLU A 1 91 ? 2.589 12.218 -15.077 1.00 79.88 91 GLU A N 1
ATOM 684 C CA . GLU A 1 91 ? 1.895 11.065 -14.494 1.00 79.88 91 GLU A CA 1
ATOM 685 C C . GLU A 1 91 ? 2.205 10.958 -12.999 1.00 79.88 91 GLU A C 1
ATOM 687 O O . GLU A 1 91 ? 1.305 10.730 -12.191 1.00 79.88 91 GLU A O 1
ATOM 692 N N . VAL A 1 92 ? 3.461 11.206 -12.611 1.00 80.44 92 VAL A N 1
ATOM 693 C CA . VAL A 1 92 ? 3.858 11.269 -11.196 1.00 80.44 92 VAL A CA 1
ATOM 694 C C . VAL A 1 92 ? 3.114 12.398 -10.477 1.00 80.44 92 VAL A C 1
ATOM 696 O O . VAL A 1 92 ? 2.624 12.200 -9.361 1.00 80.44 92 VAL A O 1
ATOM 699 N N . ALA A 1 93 ? 2.989 13.568 -11.110 1.00 79.88 93 ALA A N 1
ATOM 700 C CA . ALA A 1 93 ? 2.250 14.700 -10.557 1.00 79.88 93 ALA A CA 1
ATOM 701 C C . ALA A 1 93 ? 0.750 14.398 -10.403 1.00 79.88 93 ALA A C 1
ATOM 703 O O . ALA A 1 93 ? 0.182 14.713 -9.356 1.00 79.88 93 ALA A O 1
ATOM 704 N N . ASN A 1 94 ? 0.131 13.736 -11.384 1.00 85.00 94 ASN A N 1
ATOM 705 C CA . ASN A 1 94 ? -1.279 13.340 -11.339 1.00 85.00 94 ASN A CA 1
ATOM 706 C C . ASN A 1 94 ? -1.545 12.341 -10.207 1.00 85.00 94 ASN A C 1
ATOM 708 O O . ASN A 1 94 ? -2.405 12.590 -9.365 1.00 85.00 94 ASN A O 1
ATOM 712 N N . ILE A 1 95 ? -0.741 11.276 -10.109 1.00 82.56 95 ILE A N 1
ATOM 713 C CA . ILE A 1 95 ? -0.865 10.279 -9.032 1.00 82.56 95 ILE A CA 1
ATOM 714 C C . ILE A 1 95 ? -0.669 10.940 -7.663 1.00 82.56 95 ILE A C 1
ATOM 716 O O . ILE A 1 95 ? -1.409 10.672 -6.716 1.00 82.56 95 ILE A O 1
ATOM 720 N N . THR A 1 96 ? 0.309 11.841 -7.545 1.00 84.69 96 THR A N 1
ATOM 721 C CA . THR A 1 96 ? 0.538 12.588 -6.301 1.00 84.69 96 THR A CA 1
ATOM 722 C C . THR A 1 96 ? -0.657 13.484 -5.965 1.00 84.69 96 THR A C 1
ATOM 724 O O . THR A 1 96 ? -1.068 13.551 -4.805 1.00 84.69 96 THR A O 1
ATOM 727 N N . GLY A 1 97 ? -1.245 14.142 -6.967 1.00 85.31 97 GLY A N 1
ATOM 728 C CA . GLY A 1 97 ? -2.458 14.945 -6.833 1.00 85.31 97 GLY A CA 1
ATOM 729 C C . GLY A 1 97 ? -3.646 14.129 -6.323 1.00 85.31 97 GLY A C 1
ATOM 730 O O . GLY A 1 97 ? -4.305 14.552 -5.371 1.00 85.31 97 GLY A O 1
ATOM 731 N N . ASP A 1 98 ? -3.857 12.935 -6.876 1.00 85.00 98 ASP A N 1
ATOM 732 C CA . ASP A 1 98 ? -4.917 12.014 -6.457 1.00 85.00 98 ASP A CA 1
ATOM 733 C C . ASP A 1 98 ? -4.709 11.532 -5.017 1.00 85.00 98 ASP A C 1
ATOM 735 O O . ASP A 1 98 ? -5.637 11.571 -4.205 1.00 85.00 98 ASP A O 1
ATOM 739 N N . ILE A 1 99 ? -3.479 11.151 -4.654 1.00 83.12 99 ILE A N 1
ATOM 740 C CA . ILE A 1 99 ? -3.135 10.752 -3.280 1.00 83.12 99 ILE A CA 1
ATOM 741 C C . ILE A 1 99 ? -3.417 11.897 -2.304 1.00 83.12 99 ILE A C 1
ATOM 743 O O . ILE A 1 99 ? -4.017 11.674 -1.251 1.00 83.12 99 ILE A O 1
ATOM 747 N N . LEU A 1 100 ? -3.023 13.127 -2.645 1.00 84.94 100 LEU A N 1
ATOM 748 C CA . LEU A 1 100 ? -3.277 14.305 -1.814 1.00 84.94 100 LEU A CA 1
ATOM 749 C C . LEU A 1 100 ? -4.772 14.618 -1.707 1.00 84.94 100 LEU A C 1
ATOM 751 O O . LEU A 1 100 ? -5.243 14.986 -0.628 1.00 84.94 100 LEU A O 1
ATOM 755 N N . PHE A 1 101 ? -5.527 14.476 -2.797 1.00 84.31 101 PHE A N 1
ATOM 756 C CA . PHE A 1 101 ? -6.975 14.649 -2.787 1.00 84.31 101 PHE A CA 1
ATOM 757 C C . PHE A 1 101 ? -7.636 13.630 -1.857 1.00 84.31 101 PHE A C 1
ATOM 759 O O . PHE A 1 101 ? -8.391 14.022 -0.966 1.00 84.31 101 PHE A O 1
ATOM 766 N N . LEU A 1 102 ? -7.309 12.345 -2.001 1.00 78.31 102 LEU A N 1
ATOM 767 C CA . LEU A 1 102 ? -7.846 11.284 -1.150 1.00 78.31 102 LEU A CA 1
ATOM 768 C C . LEU A 1 102 ? -7.450 11.490 0.314 1.00 78.31 102 LEU A C 1
ATOM 770 O O . LEU A 1 102 ? -8.313 11.443 1.187 1.00 78.31 102 LEU A O 1
ATOM 774 N N . ALA A 1 103 ? -6.187 11.822 0.589 1.00 81.75 103 ALA A N 1
ATOM 775 C CA . ALA A 1 103 ? -5.706 12.076 1.946 1.00 81.75 103 ALA A CA 1
ATOM 776 C C . ALA A 1 103 ? -6.409 13.259 2.635 1.00 81.75 103 ALA A C 1
ATOM 778 O O . ALA A 1 103 ? -6.505 13.284 3.858 1.00 81.75 103 ALA A O 1
ATOM 779 N N . ARG A 1 104 ? -6.921 14.233 1.868 1.00 83.62 104 ARG A N 1
ATOM 780 C CA . ARG A 1 104 ? -7.697 15.369 2.399 1.00 83.62 104 ARG A CA 1
ATOM 781 C C . ARG A 1 104 ? -9.158 15.035 2.684 1.00 83.62 104 ARG A C 1
ATOM 783 O O . ARG A 1 104 ? -9.765 15.678 3.534 1.00 83.62 104 ARG A O 1
ATOM 790 N N . HIS A 1 105 ? -9.732 14.085 1.954 1.00 84.88 105 HIS A N 1
ATOM 791 C CA . HIS A 1 105 ? -11.165 13.773 2.024 1.00 84.88 105 HIS A CA 1
ATOM 792 C C . HIS A 1 105 ? -11.466 12.477 2.782 1.00 84.88 105 HIS A C 1
ATOM 794 O O . HIS A 1 105 ? -12.628 12.179 3.065 1.00 84.88 105 HIS A O 1
ATOM 800 N N . MET A 1 106 ? -10.432 11.712 3.120 1.00 81.81 106 MET A N 1
ATOM 801 C CA . MET A 1 106 ? -10.529 10.472 3.872 1.00 81.81 106 MET A CA 1
ATOM 802 C C . MET A 1 106 ? -9.854 10.615 5.239 1.00 81.81 106 MET A C 1
ATOM 804 O O . MET A 1 106 ? -8.855 11.310 5.388 1.00 81.81 106 MET A O 1
ATOM 808 N N . ASP A 1 107 ? -10.391 9.919 6.242 1.00 86.38 107 ASP A N 1
ATOM 809 C CA . ASP A 1 107 ? -9.756 9.800 7.558 1.00 86.38 107 ASP A CA 1
ATOM 810 C C . ASP A 1 107 ? -8.633 8.756 7.464 1.00 86.38 107 ASP A C 1
ATOM 812 O O . ASP A 1 107 ? -8.872 7.549 7.612 1.00 86.38 107 ASP A O 1
ATOM 816 N N . VAL A 1 108 ? -7.433 9.230 7.097 1.00 84.31 108 VAL A N 1
ATOM 817 C CA . VAL A 1 108 ? -6.256 8.395 6.840 1.00 84.31 108 VAL A CA 1
ATOM 818 C C . VAL A 1 108 ? -5.032 8.811 7.645 1.00 84.31 108 VAL A C 1
ATOM 820 O O . VAL A 1 108 ? -4.771 9.994 7.848 1.00 84.31 108 VAL A O 1
ATOM 823 N N . LYS A 1 109 ? -4.234 7.823 8.065 1.00 86.12 109 LYS A N 1
ATOM 824 C CA . LYS A 1 109 ? -2.931 8.043 8.717 1.00 86.12 109 LYS A CA 1
ATOM 825 C C . LYS A 1 109 ? -1.844 7.279 7.963 1.00 86.12 109 LYS A C 1
ATOM 827 O O . LYS A 1 109 ? -2.012 6.092 7.685 1.00 86.12 109 LYS A O 1
ATOM 832 N N . PHE A 1 110 ? -0.720 7.930 7.674 1.00 84.00 110 PHE A N 1
ATOM 833 C CA . PHE A 1 110 ? 0.443 7.295 7.050 1.00 84.00 110 PHE A CA 1
ATOM 834 C C . PHE A 1 110 ? 1.484 6.945 8.109 1.00 84.00 110 PHE A C 1
ATOM 836 O O . PHE A 1 110 ? 1.809 7.761 8.968 1.00 84.00 110 PHE A O 1
ATOM 843 N N . GLN A 1 111 ? 2.027 5.733 8.036 1.00 85.69 111 GLN A N 1
ATOM 844 C CA . GLN A 1 111 ? 3.102 5.280 8.907 1.00 85.69 111 GLN A CA 1
ATOM 845 C C . GLN A 1 111 ? 4.196 4.605 8.082 1.00 85.69 111 GLN A C 1
ATOM 847 O O . GLN A 1 111 ? 3.958 3.645 7.339 1.00 85.69 111 GLN A O 1
ATOM 852 N N . TYR A 1 112 ? 5.430 5.071 8.257 1.00 83.44 112 TYR A N 1
ATOM 853 C CA . TYR A 1 112 ? 6.586 4.335 7.770 1.00 83.44 112 TYR A CA 1
ATOM 854 C C . TYR A 1 112 ? 6.741 3.027 8.556 1.00 83.44 112 TYR A C 1
ATOM 856 O O . TYR A 1 112 ? 6.685 3.005 9.784 1.00 83.44 112 TYR A O 1
ATOM 864 N N . VAL A 1 113 ? 6.940 1.928 7.833 1.00 80.31 113 VAL A N 1
ATOM 865 C CA . VAL A 1 113 ? 7.139 0.593 8.402 1.00 80.31 113 VAL A CA 1
ATOM 866 C C . VAL A 1 113 ? 8.341 -0.027 7.688 1.00 80.31 113 VAL A C 1
ATOM 868 O O . VAL A 1 113 ? 8.307 -0.085 6.455 1.00 80.31 113 VAL A O 1
ATOM 871 N N . PRO A 1 114 ? 9.384 -0.480 8.416 1.00 80.94 114 PRO A N 1
ATOM 872 C CA . PRO A 1 114 ? 10.528 -1.161 7.814 1.00 80.94 114 PRO A CA 1
ATOM 873 C C . PRO A 1 114 ? 10.088 -2.374 6.989 1.00 80.94 114 PRO A C 1
ATOM 875 O O . PRO A 1 114 ? 9.125 -3.047 7.358 1.00 80.94 114 PRO A O 1
ATOM 878 N N . ARG A 1 115 ? 10.818 -2.704 5.915 1.00 77.38 115 ARG A N 1
ATOM 879 C CA . ARG A 1 115 ? 10.458 -3.813 5.010 1.00 77.38 115 ARG A CA 1
ATOM 880 C C . ARG A 1 115 ? 10.231 -5.142 5.738 1.00 77.38 115 ARG A C 1
ATOM 882 O O . ARG A 1 115 ? 9.238 -5.799 5.467 1.00 77.38 115 ARG A O 1
ATOM 889 N N . VAL A 1 116 ? 11.069 -5.465 6.727 1.00 77.81 116 VAL A N 1
ATOM 890 C CA . VAL A 1 116 ? 10.951 -6.681 7.563 1.00 77.81 116 VAL A CA 1
ATOM 891 C C . VAL A 1 116 ? 9.606 -6.805 8.297 1.00 77.81 116 VAL A C 1
ATOM 893 O O . VAL A 1 116 ? 9.151 -7.902 8.598 1.00 77.81 116 VAL A O 1
ATOM 896 N N . SER A 1 117 ? 8.937 -5.680 8.561 1.00 79.06 117 SER A N 1
ATOM 897 C CA . SER A 1 117 ? 7.599 -5.601 9.169 1.00 79.06 117 SER A CA 1
ATOM 898 C C . SER A 1 117 ? 6.470 -5.514 8.139 1.00 79.06 117 SER A C 1
ATOM 900 O O . SER A 1 117 ? 5.307 -5.323 8.496 1.00 79.06 117 SER A O 1
ATOM 902 N N . ASN A 1 118 ? 6.816 -5.614 6.858 1.00 85.44 118 ASN A N 1
ATOM 903 C CA . ASN A 1 118 ? 5.935 -5.503 5.704 1.00 85.44 118 ASN A CA 1
ATOM 904 C C . ASN A 1 118 ? 6.013 -6.752 4.806 1.00 85.44 118 ASN A C 1
ATOM 906 O O . ASN A 1 118 ? 5.486 -6.721 3.699 1.00 85.44 118 ASN A O 1
ATOM 910 N N . ASN A 1 119 ? 6.645 -7.838 5.281 1.00 83.94 119 ASN A N 1
ATOM 911 C CA . ASN A 1 119 ? 6.947 -9.033 4.486 1.00 83.94 119 ASN A CA 1
ATOM 912 C C . ASN A 1 119 ? 5.726 -9.603 3.763 1.00 83.94 119 ASN A C 1
ATOM 914 O O . ASN A 1 119 ? 5.837 -9.990 2.618 1.00 83.94 119 ASN A O 1
ATOM 918 N N . VAL A 1 120 ? 4.537 -9.613 4.372 1.00 84.31 120 VAL A N 1
ATOM 919 C CA . VAL A 1 120 ? 3.355 -10.166 3.686 1.00 84.31 120 VAL A CA 1
ATOM 920 C C . VAL A 1 120 ? 3.000 -9.354 2.437 1.00 84.31 120 VAL A C 1
ATOM 922 O O . VAL A 1 120 ? 2.708 -9.936 1.405 1.00 84.31 120 VAL A O 1
ATOM 925 N N . ALA A 1 121 ? 3.051 -8.020 2.506 1.00 84.94 121 ALA A N 1
ATOM 926 C CA . ALA A 1 121 ? 2.803 -7.175 1.336 1.00 84.94 121 ALA A CA 1
ATOM 927 C C . ALA A 1 121 ? 3.931 -7.295 0.306 1.00 84.94 121 ALA A C 1
ATOM 929 O O . ALA A 1 121 ? 3.669 -7.246 -0.890 1.00 84.94 121 ALA A O 1
ATOM 930 N N . HIS A 1 122 ? 5.162 -7.500 0.780 1.00 85.81 122 HIS A N 1
ATOM 931 C CA . HIS A 1 122 ? 6.307 -7.799 -0.066 1.00 85.81 122 HIS A CA 1
ATOM 932 C C . HIS A 1 122 ? 6.102 -9.092 -0.868 1.00 85.81 122 HIS A C 1
ATOM 934 O O . HIS A 1 122 ? 6.160 -9.054 -2.089 1.00 85.81 122 HIS A O 1
ATOM 940 N N . GLU A 1 123 ? 5.781 -10.204 -0.202 1.00 86.00 123 GLU A N 1
ATOM 941 C CA . GLU A 1 123 ? 5.519 -11.493 -0.856 1.00 86.00 123 GLU A CA 1
ATOM 942 C C . GLU A 1 123 ? 4.356 -11.390 -1.850 1.00 86.00 123 GLU A C 1
ATOM 944 O O . GLU A 1 123 ? 4.481 -11.841 -2.981 1.00 86.00 123 GLU A O 1
ATOM 949 N N . VAL A 1 124 ? 3.258 -10.721 -1.472 1.00 84.50 124 VAL A N 1
ATOM 950 C CA . VAL A 1 124 ? 2.115 -10.497 -2.377 1.00 84.50 124 VAL A CA 1
ATOM 951 C C . VAL A 1 124 ? 2.539 -9.726 -3.628 1.00 84.50 124 VAL A C 1
ATOM 953 O O . VAL A 1 124 ? 2.085 -10.055 -4.717 1.00 84.50 124 VAL A O 1
ATOM 956 N N . ALA A 1 125 ? 3.428 -8.735 -3.505 1.00 84.69 125 ALA A N 1
ATOM 957 C CA . ALA A 1 125 ? 3.954 -8.003 -4.659 1.00 84.69 125 ALA A CA 1
ATOM 958 C C . ALA A 1 125 ? 4.831 -8.875 -5.579 1.00 84.69 125 ALA A C 1
ATOM 960 O O . ALA A 1 125 ? 5.096 -8.481 -6.707 1.00 84.69 125 ALA A O 1
ATOM 961 N N . HIS A 1 126 ? 5.298 -10.032 -5.113 1.00 84.19 126 HIS A N 1
ATOM 962 C CA . HIS A 1 126 ? 6.121 -10.960 -5.887 1.00 84.19 126 HIS A CA 1
ATOM 963 C C . HIS A 1 126 ? 5.350 -12.182 -6.412 1.00 84.19 126 HIS A C 1
ATOM 965 O O . HIS A 1 126 ? 5.892 -12.897 -7.246 1.00 84.19 126 HIS A O 1
ATOM 971 N N . TRP A 1 127 ? 4.112 -12.431 -5.968 1.00 78.00 127 TRP A N 1
ATOM 972 C CA . TRP A 1 127 ? 3.376 -13.666 -6.284 1.00 78.00 127 TRP A CA 1
ATOM 973 C C . TRP A 1 127 ? 3.091 -13.894 -7.769 1.00 78.00 127 TRP A C 1
ATOM 975 O O . TRP A 1 127 ? 3.244 -15.025 -8.223 1.00 78.00 127 TRP A O 1
ATOM 985 N N . ASP A 1 128 ? 2.712 -12.852 -8.508 1.00 64.00 128 ASP A N 1
ATOM 986 C CA . ASP A 1 128 ? 2.371 -12.978 -9.934 1.00 64.00 128 ASP A CA 1
ATOM 987 C C . ASP A 1 128 ? 3.529 -12.567 -10.866 1.00 64.00 128 ASP A C 1
ATOM 989 O O . ASP A 1 128 ? 3.479 -12.764 -12.076 1.00 64.00 128 ASP A O 1
ATOM 993 N N . MET A 1 129 ? 4.642 -12.085 -10.303 1.00 65.81 129 MET A N 1
ATOM 994 C CA . MET A 1 129 ? 5.838 -11.738 -11.074 1.00 65.81 129 MET A CA 1
ATOM 995 C C . MET A 1 129 ? 6.652 -13.002 -11.373 1.00 65.81 129 MET A C 1
ATOM 997 O O . MET A 1 129 ? 7.634 -13.298 -10.696 1.00 65.81 129 MET A O 1
ATOM 1001 N N . ALA A 1 130 ? 6.197 -13.771 -12.363 1.00 53.41 130 ALA A N 1
ATOM 1002 C CA . ALA A 1 130 ? 6.919 -14.922 -12.893 1.00 53.41 130 ALA A CA 1
ATOM 1003 C C . ALA A 1 130 ? 8.239 -14.494 -13.569 1.00 53.41 130 ALA A C 1
ATOM 1005 O O . ALA A 1 130 ? 8.283 -13.471 -14.259 1.00 53.41 130 ALA A O 1
ATOM 1006 N N . ASP A 1 131 ? 9.290 -15.296 -13.364 1.00 47.47 131 ASP A N 1
ATOM 1007 C CA . ASP A 1 131 ? 10.536 -15.254 -14.146 1.00 47.47 131 ASP A CA 1
ATOM 1008 C C . ASP A 1 131 ? 10.304 -15.664 -15.613 1.00 47.47 131 ASP A C 1
ATOM 1010 O O . ASP A 1 131 ? 9.529 -16.625 -15.853 1.00 47.47 131 ASP A O 1
#

InterPro domains:
  IPR052929 RNase H-like EbsB-related [PTHR47074] (28-79)

Organism: Lithospermum erythrorhizon (NCBI:txid34254)

Mean predicted aligned error: 11.45 Å

Secondary structure (DSSP, 8-state):
-EEEEETT---------PPP--GGGGG-S-------S--PPPTTEEEEEEEEEEETTTTEEEEEEEEE-TTS-EEEEEEEEEE-----HHHHHHHHHHHHHHHHHS-EEEE---GGG-HHHHHHHHSS---

Radius of gyration: 16.69 Å; Cα contacts (8 Å, |Δi|>4): 204; chains: 1; bounding box: 34×40×39 Å

Nearest PDB structures (foldseek):
  7u65-assembly1_G  TM=5.669E-01  e=1.135E-01  Escherichia phage T7
  5i4a-assembly2_C  TM=5.936E-01  e=4.141E-01  Marinitoga piezophila KA3
  5ux0-assembly2_D  TM=5.724E-01  e=3.442E-01  Marinitoga piezophila
  4mvk-assembly1_A  TM=3.627E-01  e=1.608E+00  Homo sapiens
  4qae-assembly1_A  TM=3.83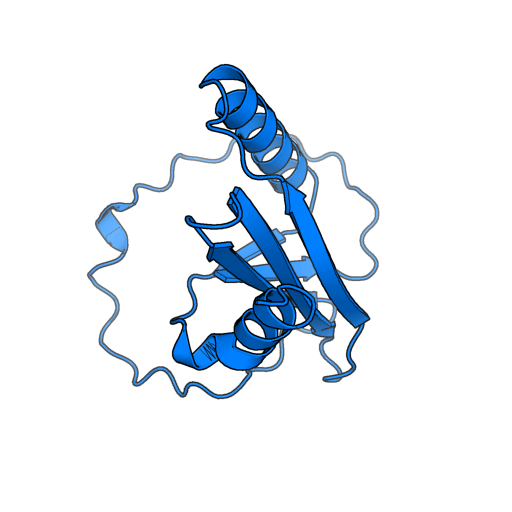6E-01  e=9.609E+00  Homo sapiens

Solvent-accessible surface area (backbone atoms only — not comparable to full-atom values): 7790 Å² total; per-residue (Å²): 67,33,36,34,40,53,59,90,68,76,82,56,94,60,96,70,92,77,76,85,78,72,80,77,68,80,78,76,72,74,87,67,82,76,70,57,64,91,72,78,41,60,86,54,21,26,38,32,30,41,32,73,40,75,42,81,90,79,32,38,28,21,35,3,37,36,25,29,32,47,85,68,48,76,77,43,78,47,64,45,79,40,80,55,68,92,73,54,74,65,57,57,49,50,54,51,49,51,52,52,51,49,57,63,50,42,70,61,48,83,42,90,48,61,67,85,56,38,47,69,13,46,52,40,14,46,70,84,65,74,131

pLDDT: mean 70.75, std 19.23, range [25.02, 90.19]

Foldseek 3Di:
DKKKFFAPDDQDDDDDDDDDDDPVVPPPDPDDPPPLEDDQDDARIKIKQKDKDADPVQQKIWMWIWIAHNVRDTPDTDIDIDRHDPDDVVVVVVVVVVVVVCVNRGPMDDDDHPVSSRVNRVVSRCVPVDD

Sequence (131 aa):
MALYLRTGGKVGSKSGTLGLVDLTDAQAVGREVINHQWRKPETGYMKVNIDAAFYKTTMSGAIGVVGRDDCGKFGVLFPLECHIEQKAPEEVANITGDILFLARHMDVKFQYVPRVSNNVAHEVAHWDMAD